Protein AF-A0A150WMS9-F1 (afdb_monomer)

Mean predicted aligned error: 7.74 Å

Radius of gyration: 15.45 Å; Cα contacts (8 Å, |Δi|>4): 173; chains: 1; bounding box: 34×38×42 Å

Solvent-accessible surface area (backbone atoms only — not comparable to full-atom values): 9477 Å² total; per-residue (Å²): 130,87,78,88,75,67,100,68,87,74,78,77,88,60,66,88,78,64,85,64,98,82,74,70,72,83,68,62,64,63,56,60,47,49,39,54,48,44,60,62,38,89,84,51,57,68,68,61,33,49,52,41,38,52,52,49,50,49,52,46,68,76,37,77,82,39,71,64,38,40,40,54,48,26,54,43,50,49,50,49,21,53,63,72,24,61,94,48,94,66,50,57,47,48,64,73,42,44,67,56,39,51,49,25,30,50,51,24,28,72,77,40,44,65,44,79,62,14,39,33,30,36,51,54,10,51,49,22,58,71,40,56,60,94,83,66,22,33,60,73,58,11,50,54,26,15,47,49,12,22,71,76,21,68,88,45,57,69,32,51,56,56,44,70,67,67,124

Nearest PDB structures (foldseek):
  8g52-assembly2_B  TM=7.293E-01  e=6.049E-03  Enhygromyxa salina
  4di4-assembly1_A  TM=6.392E-01  e=2.819E+00  Treponema pallidum subsp. pallidum str. Nichols
  6hc2-assembly4_S  TM=4.904E-01  e=1.751E+00  Homo sapiens

Secondary structure (DSSP, 8-state):
------S-SSSSSSGGG---TTS-----HHHHHHHHHHHH-TTS-HHHHHHHHHHHHHHHHH-TT-TTHHHHHHHHHHHHHHHHTTT-SS-HHHHHHHHHHHHHHHHHHHH-TTHHHHHHHHHHHHHHHHS-GGGT--HHHHHHHHHHHHHH-TT-HHHHHHHTT--

pLDDT: mean 80.7, std 19.32, range [25.73, 98.31]

Foldseek 3Di:
DDPPDDPDDPPPDCLVPAPDPDFDDDPPSVLLVVLSVQLNPPPHDLVVNLVSLVVVLVVLVVCVPHQLSLVSNLVSQVSNQCSVCVPPPDSPSCLVCVVVSLVSLVVSCVVPCPHPLRSSLQSQLSCLCSDDVVSPRDLVSNLVSLVSSCVSRVVPVVSVVSNVPRD

Sequence (167 aa):
MPKMIFLILFFFISFERSFGAKYSAPLPVDIFVKASQAFNDKNGDFEEKKKSVESILALLDENPDFSYRHYWRAVFLTFQCELADKGRIIPGCIISELSNIKSLLFHAHKEYPEYYHYAPARTLGIMYLKMPAIVGGSNKKAIAYLKEATEGAPDFKENAEWLSRVK

Organism: Bdellovibrio bacteriovorus (NCBI:txid959)

Structure (mmCIF, N/CA/C/O backbone):
data_AF-A0A150WMS9-F1
#
_entry.id   AF-A0A150WMS9-F1
#
loop_
_atom_site.group_PDB
_atom_site.id
_atom_site.type_symbol
_atom_site.label_atom_id
_atom_site.label_alt_id
_atom_site.label_comp_id
_atom_site.label_asym_id
_atom_site.label_entity_id
_atom_site.label_seq_id
_atom_site.pdbx_PDB_ins_code
_atom_site.Cartn_x
_atom_site.Cartn_y
_atom_site.Cartn_z
_atom_site.occupancy
_atom_site.B_iso_or_equiv
_atom_site.auth_seq_id
_atom_site.auth_comp_id
_atom_site.auth_asym_id
_atom_site.auth_atom_id
_atom_site.pdbx_PDB_model_num
ATOM 1 N N . MET A 1 1 ? -6.662 4.026 24.222 1.00 25.73 1 MET A N 1
ATOM 2 C CA . MET A 1 1 ? -7.088 4.338 22.838 1.00 25.73 1 MET A CA 1
ATOM 3 C C . MET A 1 1 ? -6.138 3.635 21.883 1.00 25.73 1 MET A C 1
ATOM 5 O O . MET A 1 1 ? -4.933 3.804 22.059 1.00 25.73 1 MET A O 1
ATOM 9 N N . PRO A 1 2 ? -6.614 2.771 20.971 1.00 30.31 2 PRO A N 1
ATOM 10 C CA . PRO A 1 2 ? -5.717 1.980 20.148 1.00 30.31 2 PRO A CA 1
ATOM 11 C C . PRO A 1 2 ? -5.028 2.898 19.140 1.00 30.31 2 PRO A C 1
ATOM 13 O O . PRO A 1 2 ? -5.661 3.604 18.362 1.00 30.31 2 PRO A O 1
ATOM 16 N N . LYS A 1 3 ? -3.701 2.900 19.218 1.00 32.47 3 LYS A N 1
ATOM 17 C CA . LYS A 1 3 ? -2.785 3.559 18.300 1.00 32.47 3 LYS A CA 1
ATOM 18 C C . LYS A 1 3 ? -3.064 3.047 16.878 1.00 32.47 3 LYS A C 1
ATOM 20 O O . LYS A 1 3 ? -2.707 1.912 16.570 1.00 32.47 3 LYS A O 1
ATOM 25 N N . MET A 1 4 ? -3.679 3.868 16.022 1.00 35.91 4 MET A N 1
ATOM 26 C CA . MET A 1 4 ? -3.687 3.704 14.557 1.00 35.91 4 MET A CA 1
ATOM 27 C C . MET A 1 4 ? -2.253 3.912 14.038 1.0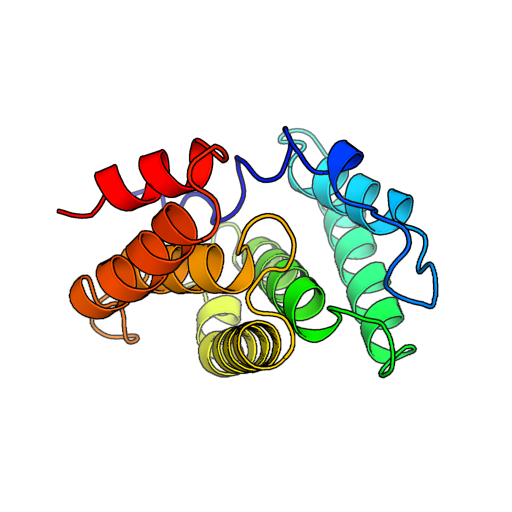0 35.91 4 MET A C 1
ATOM 29 O O . MET A 1 4 ? -1.931 4.901 13.392 1.00 35.91 4 MET A O 1
ATOM 33 N N . ILE A 1 5 ? -1.338 3.020 14.420 1.00 40.12 5 ILE A N 1
ATOM 34 C CA . ILE A 1 5 ? 0.051 3.059 13.981 1.00 40.12 5 ILE A CA 1
ATOM 35 C C . ILE A 1 5 ? 0.157 2.242 12.693 1.00 40.12 5 ILE A C 1
ATOM 37 O O . ILE A 1 5 ? 0.146 1.007 12.696 1.00 40.12 5 ILE A O 1
ATOM 41 N N . PHE A 1 6 ? 0.187 3.026 11.617 1.00 42.81 6 PHE A N 1
ATOM 42 C CA . PHE A 1 6 ? 0.969 2.915 10.392 1.00 42.81 6 PHE A CA 1
ATOM 43 C C . PHE A 1 6 ? 0.771 1.658 9.537 1.00 42.81 6 PHE A C 1
ATOM 45 O O . PHE A 1 6 ? 1.033 0.515 9.934 1.00 42.81 6 PHE A O 1
ATOM 52 N N . LEU A 1 7 ? 0.309 1.884 8.306 1.00 42.28 7 LEU A N 1
ATOM 53 C CA . LEU A 1 7 ? 0.214 0.880 7.246 1.00 42.28 7 LEU A CA 1
ATOM 54 C C . LEU A 1 7 ? 1.602 0.421 6.754 1.00 42.28 7 LEU A C 1
ATOM 56 O O . LEU A 1 7 ? 1.687 -0.519 5.971 1.00 42.28 7 LEU A O 1
ATOM 60 N N . ILE A 1 8 ? 2.691 1.042 7.215 1.00 43.88 8 ILE A N 1
ATOM 61 C CA . ILE A 1 8 ? 4.007 0.917 6.590 1.00 43.88 8 ILE A CA 1
ATOM 62 C C . ILE A 1 8 ? 5.101 0.775 7.647 1.00 43.88 8 ILE A C 1
ATOM 64 O O . ILE A 1 8 ? 5.713 1.742 8.072 1.00 43.88 8 ILE A O 1
ATOM 68 N N . LEU A 1 9 ? 5.370 -0.452 8.084 1.00 34.25 9 LEU A N 1
ATOM 69 C CA . LEU A 1 9 ? 6.584 -0.723 8.866 1.00 34.25 9 LEU A CA 1
ATOM 70 C C . L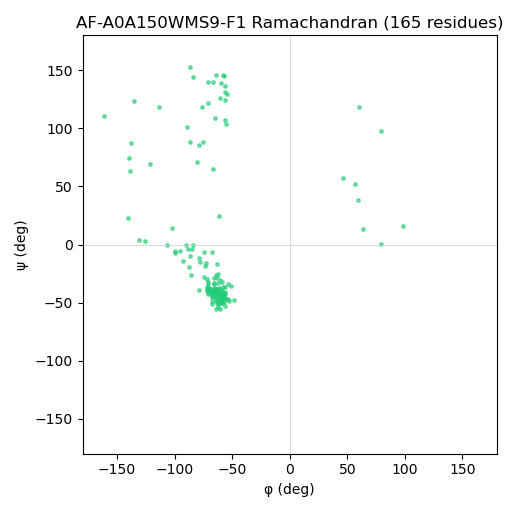EU A 1 9 ? 7.391 -1.918 8.355 1.00 34.25 9 LEU A C 1
ATOM 72 O O . LEU A 1 9 ? 8.409 -2.248 8.945 1.00 34.25 9 LEU A O 1
ATOM 76 N N . PHE A 1 10 ? 6.991 -2.545 7.244 1.00 42.12 10 PHE A N 1
ATOM 77 C CA . PHE A 1 10 ? 7.639 -3.776 6.766 1.00 42.12 10 PHE A CA 1
ATOM 78 C C . PHE A 1 10 ? 7.810 -3.850 5.243 1.00 42.12 10 PHE A C 1
ATOM 80 O O . PHE A 1 10 ? 7.967 -4.928 4.687 1.00 42.12 10 PHE A O 1
ATOM 87 N N . PHE A 1 11 ? 7.826 -2.712 4.541 1.00 42.53 11 PHE A N 1
ATOM 88 C CA . PHE A 1 11 ? 8.164 -2.697 3.109 1.00 42.53 11 PHE A CA 1
ATOM 89 C C . PHE A 1 11 ? 9.670 -2.894 2.829 1.00 42.53 11 PHE A C 1
ATOM 91 O O . PHE A 1 11 ? 10.054 -3.044 1.672 1.00 42.53 11 PHE A O 1
ATOM 98 N N . PHE A 1 12 ? 10.514 -2.924 3.870 1.00 40.19 12 PHE A N 1
ATOM 99 C CA . PHE A 1 12 ? 11.952 -2.663 3.748 1.00 40.19 12 PHE A CA 1
ATOM 100 C C . PHE A 1 12 ? 12.870 -3.842 3.407 1.00 40.19 12 PHE A C 1
ATOM 102 O O . PHE A 1 12 ? 13.982 -3.590 2.960 1.00 40.19 12 PHE A O 1
ATOM 109 N N . ILE A 1 13 ? 12.472 -5.103 3.591 1.00 36.38 13 ILE A N 1
ATOM 110 C CA . ILE A 1 13 ? 13.471 -6.195 3.562 1.00 36.38 13 ILE A CA 1
ATOM 111 C C . ILE A 1 13 ? 13.651 -6.846 2.177 1.00 36.38 13 ILE A C 1
ATOM 113 O O . ILE A 1 13 ? 14.676 -7.476 1.938 1.00 36.38 13 ILE A O 1
ATOM 117 N N . SER A 1 14 ? 12.752 -6.621 1.214 1.00 37.03 14 SER A N 1
ATOM 118 C CA . SER A 1 14 ? 12.790 -7.382 -0.053 1.00 37.03 14 SER A CA 1
ATOM 119 C C . SER A 1 14 ? 12.829 -6.549 -1.338 1.00 37.03 14 SER A C 1
ATOM 121 O O . SER A 1 14 ? 12.850 -7.107 -2.437 1.00 37.03 14 SER A O 1
ATOM 123 N N . PHE A 1 15 ? 12.888 -5.220 -1.22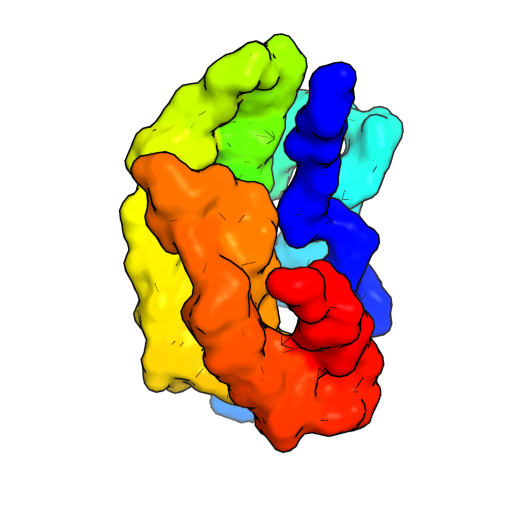1 1.00 41.78 15 PHE A N 1
ATOM 124 C CA . PHE A 1 15 ? 12.740 -4.298 -2.350 1.00 41.78 15 PHE A CA 1
ATOM 125 C C . PHE A 1 15 ? 13.892 -4.407 -3.370 1.00 41.78 15 PHE A C 1
ATOM 127 O O . PHE A 1 15 ? 13.662 -4.304 -4.573 1.00 41.78 15 PHE A O 1
ATOM 134 N N . GLU A 1 16 ? 15.115 -4.713 -2.926 1.00 36.47 16 GLU A N 1
ATOM 135 C CA . GLU A 1 16 ? 16.291 -4.795 -3.809 1.00 36.47 16 GLU A CA 1
ATOM 136 C C . GLU A 1 16 ? 16.319 -6.030 -4.730 1.00 36.47 16 GLU A C 1
ATOM 138 O O . GLU A 1 16 ? 17.049 -6.037 -5.716 1.00 36.47 16 GLU A O 1
ATOM 143 N N . ARG A 1 17 ? 15.519 -7.076 -4.470 1.00 39.94 17 ARG A N 1
ATOM 144 C CA . ARG A 1 17 ? 15.605 -8.350 -5.218 1.00 39.94 17 ARG A CA 1
ATOM 145 C C . ARG A 1 17 ? 14.631 -8.507 -6.390 1.00 39.94 17 ARG A C 1
ATOM 147 O O . ARG A 1 17 ? 14.725 -9.498 -7.105 1.00 39.94 17 ARG A O 1
ATOM 154 N N . SER A 1 18 ? 13.705 -7.568 -6.601 1.00 43.81 18 SER A N 1
ATOM 155 C CA . SER A 1 18 ? 12.533 -7.795 -7.470 1.00 43.81 18 SER A CA 1
ATOM 156 C C . SER A 1 18 ? 12.540 -7.089 -8.831 1.00 43.81 18 SER A C 1
ATOM 158 O O . SER A 1 18 ? 11.608 -7.287 -9.610 1.00 43.81 18 SER A O 1
ATOM 160 N N . PHE A 1 19 ? 13.564 -6.302 -9.175 1.00 46.97 19 PHE A N 1
ATOM 161 C CA . PH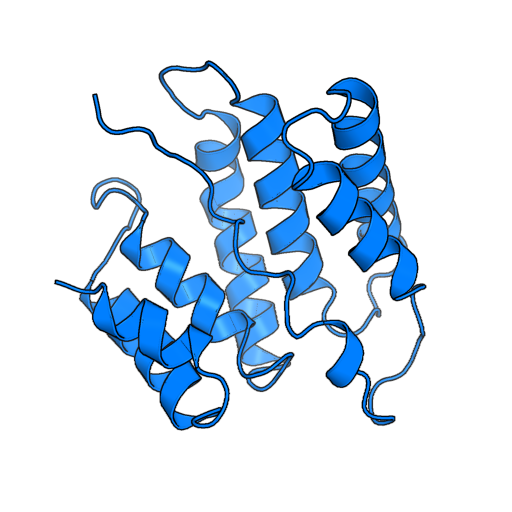E A 1 19 ? 13.669 -5.720 -10.520 1.00 46.97 19 PHE A CA 1
ATOM 162 C C . PHE A 1 19 ? 14.229 -6.742 -11.519 1.00 46.97 19 PHE A C 1
ATOM 164 O O . PHE A 1 19 ? 15.362 -6.658 -11.983 1.00 46.97 19 PHE A O 1
ATOM 171 N N . GLY A 1 20 ? 13.405 -7.742 -11.837 1.00 40.47 20 GLY A N 1
ATOM 172 C CA . GLY A 1 20 ? 13.589 -8.600 -13.002 1.00 40.47 20 GLY A CA 1
ATOM 173 C C . GLY A 1 20 ? 13.303 -7.822 -14.290 1.00 40.47 20 GLY A C 1
ATOM 174 O O . GLY A 1 20 ? 12.351 -7.048 -14.359 1.00 40.47 20 GLY A O 1
ATOM 175 N N . ALA A 1 21 ? 14.127 -8.056 -15.311 1.00 40.62 21 ALA A N 1
ATOM 176 C CA . ALA A 1 21 ? 14.249 -7.338 -16.587 1.00 40.62 21 ALA A CA 1
ATOM 177 C C . ALA A 1 21 ? 13.011 -7.310 -17.526 1.00 40.62 21 ALA A C 1
ATOM 179 O O . ALA A 1 21 ? 13.169 -7.179 -18.737 1.00 40.62 21 ALA A O 1
ATOM 180 N N . LYS A 1 22 ? 11.781 -7.462 -17.021 1.00 43.88 22 LYS A N 1
ATOM 181 C CA . LYS A 1 22 ? 10.569 -7.639 -17.844 1.00 43.88 22 LYS A CA 1
ATOM 182 C C . LYS A 1 22 ? 9.706 -6.393 -18.058 1.00 43.88 22 LYS A C 1
ATOM 184 O O . LYS A 1 22 ? 8.769 -6.477 -18.844 1.00 43.88 22 LYS A O 1
ATOM 189 N N . TYR A 1 23 ? 9.983 -5.264 -17.405 1.00 47.47 23 TYR A N 1
ATOM 190 C CA . TYR A 1 23 ? 9.053 -4.128 -17.399 1.00 47.47 23 TYR A CA 1
ATOM 191 C C . TYR A 1 23 ? 9.785 -2.805 -17.638 1.00 47.47 23 TYR A C 1
ATOM 193 O O . TYR A 1 23 ? 10.764 -2.494 -16.962 1.00 47.47 23 TYR A O 1
ATOM 201 N N . SER A 1 24 ? 9.354 -2.084 -18.674 1.00 43.59 24 SER A N 1
ATOM 202 C CA . SER A 1 24 ? 10.041 -0.939 -19.271 1.00 43.59 24 SER A CA 1
ATOM 203 C C . SER A 1 24 ? 9.719 0.398 -18.597 1.00 43.59 24 SER A C 1
ATOM 205 O O . SER A 1 24 ? 8.612 0.607 -18.107 1.00 43.59 24 SER A O 1
ATOM 207 N N . ALA A 1 25 ? 10.702 1.300 -18.716 1.00 44.75 25 ALA A N 1
ATOM 208 C CA . ALA A 1 25 ? 10.881 2.632 -18.129 1.00 44.75 25 ALA A CA 1
ATOM 209 C C . ALA A 1 25 ? 11.376 2.610 -16.667 1.00 44.75 25 ALA A C 1
ATOM 211 O O . ALA A 1 25 ? 10.575 2.462 -15.741 1.00 44.75 25 ALA A O 1
ATOM 212 N N . PRO A 1 26 ? 12.697 2.768 -16.425 1.00 57.09 26 PRO A N 1
ATOM 213 C CA . PRO A 1 26 ? 13.201 2.911 -15.075 1.00 57.09 26 PRO A CA 1
ATOM 214 C C . PRO A 1 26 ? 12.872 4.332 -14.621 1.00 57.09 26 PRO A C 1
ATOM 216 O O . PRO A 1 26 ? 13.686 5.242 -14.764 1.00 57.09 26 PRO A O 1
ATOM 219 N N . LEU A 1 27 ? 11.689 4.539 -14.034 1.00 57.44 27 LEU A N 1
ATOM 220 C CA . LEU A 1 27 ? 11.672 5.543 -12.982 1.00 57.44 27 LEU A CA 1
ATOM 221 C C . LEU A 1 27 ? 12.722 5.090 -11.960 1.00 57.44 27 LEU A C 1
ATOM 223 O O . LEU A 1 27 ? 12.758 3.898 -11.630 1.00 57.44 27 LEU A O 1
ATOM 227 N N . PRO A 1 28 ? 13.612 5.993 -11.531 1.00 62.47 28 PRO A N 1
ATOM 228 C CA . PRO A 1 28 ? 14.735 5.663 -10.671 1.00 62.47 28 PRO A CA 1
ATOM 229 C C . PRO A 1 28 ? 14.216 4.966 -9.414 1.00 62.47 28 PRO A C 1
ATOM 231 O O . PRO A 1 28 ? 13.601 5.559 -8.529 1.00 62.47 28 PRO A O 1
ATOM 234 N N . VAL A 1 29 ? 14.406 3.649 -9.394 1.00 59.94 29 VAL A N 1
ATOM 235 C CA . VAL A 1 29 ? 13.967 2.730 -8.343 1.00 59.94 29 VAL A CA 1
ATOM 236 C C . VAL A 1 29 ? 14.472 3.203 -6.982 1.00 59.94 29 VAL A C 1
ATOM 238 O O . VAL A 1 29 ? 13.770 3.110 -5.976 1.00 59.94 29 VAL A O 1
ATOM 241 N N . ASP A 1 30 ? 15.663 3.795 -6.972 1.00 59.56 30 ASP A N 1
ATOM 242 C CA . ASP A 1 30 ? 16.288 4.413 -5.816 1.00 59.56 30 ASP A CA 1
ATOM 243 C C . ASP A 1 30 ? 15.501 5.608 -5.261 1.00 59.56 30 ASP A C 1
ATOM 245 O O . ASP A 1 30 ? 15.550 5.823 -4.055 1.00 59.56 30 ASP A O 1
ATOM 249 N N . ILE A 1 31 ? 14.732 6.351 -6.066 1.00 64.12 31 ILE A N 1
ATOM 250 C CA . ILE A 1 31 ? 13.866 7.431 -5.562 1.00 64.12 31 ILE A CA 1
ATOM 251 C C . ILE A 1 31 ? 12.728 6.851 -4.718 1.00 64.12 31 ILE A C 1
ATOM 253 O O . ILE A 1 31 ? 12.478 7.333 -3.611 1.00 64.12 31 ILE A O 1
ATOM 257 N N . PHE A 1 32 ? 12.090 5.771 -5.176 1.00 69.88 32 PHE A N 1
ATOM 258 C CA . PHE A 1 32 ? 11.047 5.092 -4.404 1.00 69.88 32 PHE A CA 1
ATOM 259 C C . PHE A 1 32 ? 11.593 4.491 -3.106 1.00 69.88 32 PHE A C 1
ATOM 261 O O . PHE A 1 32 ? 10.943 4.603 -2.062 1.00 69.88 32 PHE A O 1
ATOM 268 N N . VAL A 1 33 ? 12.804 3.915 -3.145 1.00 66.06 33 VAL A N 1
ATOM 269 C CA . VAL A 1 33 ? 13.509 3.448 -1.939 1.00 66.06 33 VAL A CA 1
ATOM 270 C C . VAL A 1 33 ? 13.753 4.602 -0.995 1.00 66.06 33 VAL A C 1
ATOM 272 O O . VAL A 1 33 ? 13.324 4.528 0.149 1.00 66.06 33 VAL A O 1
ATOM 275 N N . LYS A 1 34 ? 14.409 5.667 -1.458 1.00 67.06 34 LYS A N 1
ATOM 276 C CA . LYS A 1 34 ? 14.817 6.801 -0.624 1.00 67.06 34 LYS A CA 1
ATOM 277 C C . LYS A 1 34 ? 13.627 7.471 0.039 1.00 67.06 34 LYS A C 1
ATOM 279 O O . LYS A 1 34 ? 13.680 7.732 1.233 1.00 67.06 34 LYS A O 1
ATOM 284 N N . ALA A 1 35 ? 12.525 7.686 -0.672 1.00 68.12 35 ALA A N 1
ATOM 285 C CA . ALA A 1 35 ? 11.345 8.264 -0.040 1.00 68.12 35 ALA A CA 1
ATOM 286 C C . ALA A 1 35 ? 10.651 7.292 0.917 1.00 68.12 35 ALA A C 1
ATOM 288 O O . ALA A 1 35 ? 10.160 7.714 1.960 1.00 68.12 35 ALA A O 1
ATOM 289 N N . SER A 1 36 ? 10.655 5.990 0.615 1.00 69.12 36 SER A N 1
ATOM 290 C CA . SER A 1 36 ? 10.184 4.982 1.568 1.00 69.12 36 SER A CA 1
ATOM 291 C C . SER A 1 36 ? 11.083 4.932 2.813 1.00 69.12 36 SER A C 1
ATOM 293 O O . SER A 1 36 ? 10.572 4.782 3.919 1.00 69.12 36 SER A O 1
ATOM 295 N N . GLN A 1 37 ? 12.408 5.077 2.668 1.00 70.88 37 GLN A N 1
ATOM 296 C CA . GLN A 1 37 ? 13.370 5.178 3.777 1.00 70.88 37 GLN A CA 1
ATOM 297 C C . GLN A 1 37 ? 13.085 6.422 4.609 1.00 70.88 37 GLN A C 1
ATOM 299 O O . GLN A 1 37 ? 12.874 6.310 5.813 1.00 70.88 37 GLN A O 1
ATOM 304 N N . ALA A 1 38 ? 13.018 7.583 3.956 1.00 68.81 38 ALA A N 1
ATOM 305 C CA . ALA A 1 38 ? 12.769 8.866 4.593 1.00 68.81 38 ALA A CA 1
ATOM 306 C C . ALA A 1 38 ? 11.452 8.848 5.371 1.00 68.81 38 ALA A C 1
ATOM 308 O O . ALA A 1 38 ? 11.415 9.267 6.523 1.00 68.81 38 ALA A O 1
ATOM 309 N N . PHE A 1 39 ? 10.380 8.294 4.796 1.00 69.25 39 PHE A N 1
ATOM 310 C CA . PHE A 1 39 ? 9.103 8.161 5.492 1.00 69.25 39 PHE A CA 1
ATOM 311 C C . PHE A 1 39 ? 9.209 7.280 6.747 1.00 69.25 39 PHE A C 1
ATOM 313 O O . PHE A 1 39 ? 8.678 7.632 7.803 1.00 69.25 39 PHE A O 1
ATOM 320 N N . ASN A 1 40 ? 9.907 6.147 6.638 1.00 69.94 40 ASN A N 1
ATOM 321 C CA . ASN A 1 40 ? 10.035 5.168 7.718 1.00 69.94 40 ASN A CA 1
ATOM 322 C C . ASN A 1 40 ? 11.042 5.565 8.804 1.00 69.94 40 ASN A C 1
ATOM 324 O O . ASN A 1 40 ? 11.014 4.984 9.895 1.00 69.94 40 ASN A O 1
ATOM 328 N N . ASP A 1 41 ? 11.910 6.544 8.548 1.00 78.06 41 ASP A N 1
ATOM 329 C CA . ASP A 1 41 ? 12.804 7.084 9.563 1.00 78.06 41 ASP A CA 1
ATOM 330 C C . ASP A 1 41 ? 11.984 7.769 10.660 1.00 78.06 41 ASP A C 1
ATOM 332 O O . ASP A 1 41 ? 11.421 8.844 10.475 1.00 78.06 41 ASP A O 1
ATOM 336 N N . LYS A 1 42 ? 11.923 7.170 11.850 1.00 71.50 42 LYS A N 1
ATOM 337 C CA . LYS A 1 42 ? 11.162 7.713 12.985 1.00 71.50 42 LYS A CA 1
ATOM 338 C C . LYS A 1 42 ? 11.679 9.072 13.459 1.00 71.50 42 LYS A C 1
ATOM 340 O O . LYS A 1 42 ? 10.886 9.836 14.009 1.00 71.50 42 LYS A O 1
ATOM 345 N N . ASN A 1 43 ? 12.954 9.364 13.220 1.00 77.75 43 ASN A N 1
ATOM 346 C CA . ASN A 1 43 ? 13.615 10.602 13.620 1.00 77.75 43 ASN A CA 1
ATOM 347 C C . ASN A 1 43 ? 13.722 11.614 12.472 1.00 77.75 43 ASN A C 1
ATOM 349 O O . ASN A 1 43 ? 14.143 12.741 12.710 1.00 77.75 43 ASN A O 1
ATOM 353 N N . GLY A 1 44 ? 13.325 11.227 11.256 1.00 77.06 44 GLY A N 1
ATOM 354 C CA . GLY A 1 44 ? 13.416 12.087 10.083 1.00 77.06 44 GLY A CA 1
ATOM 355 C C . GLY A 1 44 ? 12.533 13.329 10.193 1.00 77.06 44 GLY A C 1
ATOM 356 O O . GLY A 1 44 ? 11.423 13.272 10.750 1.00 77.06 44 GLY A O 1
ATOM 357 N N . ASP A 1 45 ? 13.025 14.426 9.621 1.00 86.75 45 ASP A N 1
ATOM 358 C CA . ASP A 1 45 ? 12.348 15.717 9.591 1.00 86.75 45 ASP A CA 1
ATOM 359 C C . ASP A 1 45 ? 10.986 15.630 8.880 1.00 86.75 45 ASP A C 1
ATOM 361 O O . ASP A 1 45 ? 10.809 14.928 7.882 1.00 86.75 45 ASP A O 1
ATOM 365 N N . PHE A 1 46 ? 9.981 16.314 9.430 1.00 85.44 46 PHE A N 1
ATOM 366 C CA . PHE A 1 46 ? 8.617 16.233 8.909 1.00 85.44 46 PHE A CA 1
ATOM 367 C C . PHE A 1 46 ? 8.484 16.893 7.533 1.00 85.44 46 PHE A C 1
ATOM 369 O O . PHE A 1 46 ? 7.826 16.326 6.657 1.00 85.44 46 PHE A O 1
ATOM 376 N N . GLU A 1 47 ? 9.111 18.053 7.328 1.00 86.69 47 GLU A N 1
ATOM 377 C CA . GLU A 1 47 ? 9.032 18.777 6.058 1.00 86.69 47 GLU A CA 1
ATOM 378 C C . GLU A 1 47 ? 9.808 18.042 4.961 1.00 86.69 47 GLU A C 1
ATOM 380 O O . GLU A 1 47 ? 9.327 17.927 3.834 1.00 86.69 47 GLU A O 1
ATOM 385 N N . GLU A 1 48 ? 10.952 17.443 5.294 1.00 85.19 48 GLU A N 1
ATOM 386 C CA . GLU A 1 48 ? 11.706 16.590 4.372 1.00 85.19 48 GLU A CA 1
ATOM 387 C C . GLU A 1 48 ? 10.897 15.366 3.914 1.00 85.19 48 GLU A C 1
ATOM 389 O O . GLU A 1 48 ? 10.837 15.063 2.715 1.00 85.19 48 GLU A O 1
ATOM 394 N N . LYS A 1 49 ? 10.208 14.688 4.841 1.00 85.62 49 LYS A N 1
ATOM 395 C CA . LYS A 1 49 ? 9.308 13.570 4.509 1.00 85.62 49 LYS A CA 1
ATOM 396 C C . LYS A 1 49 ? 8.177 14.012 3.601 1.00 85.62 49 LYS A C 1
ATOM 398 O O . LYS A 1 49 ? 7.913 13.362 2.590 1.00 85.62 49 LYS A O 1
ATOM 403 N N . LYS A 1 50 ? 7.516 15.113 3.957 1.00 87.81 50 LYS A N 1
ATOM 404 C CA . LYS A 1 50 ? 6.402 15.667 3.189 1.00 87.81 50 LYS A CA 1
ATOM 405 C C . LYS A 1 50 ? 6.839 16.007 1.765 1.00 87.81 50 LYS A C 1
ATOM 407 O O . LYS A 1 50 ? 6.233 15.513 0.817 1.00 87.81 50 LYS A O 1
ATOM 412 N N . LYS A 1 51 ? 7.943 16.742 1.615 1.00 87.75 51 LYS A N 1
ATOM 413 C CA . LYS A 1 51 ? 8.514 17.107 0.313 1.00 87.75 51 LYS A CA 1
ATOM 414 C C . LYS A 1 51 ? 8.879 15.877 -0.517 1.00 87.75 51 LYS A C 1
ATOM 416 O O . LYS A 1 51 ? 8.644 15.861 -1.725 1.00 87.75 51 LYS A O 1
ATOM 421 N N . SER A 1 52 ? 9.434 14.843 0.114 1.00 85.38 52 SER A N 1
ATOM 422 C CA . SER A 1 52 ? 9.800 13.594 -0.567 1.00 85.38 52 SER A CA 1
ATOM 423 C C . SER A 1 52 ? 8.575 12.865 -1.125 1.00 85.38 52 SER A C 1
ATOM 425 O O . SER A 1 52 ? 8.585 12.433 -2.276 1.00 85.38 52 SER A O 1
ATOM 427 N N . VAL A 1 53 ? 7.501 12.764 -0.335 1.00 88.38 53 VAL A N 1
ATOM 428 C CA . VAL A 1 53 ? 6.237 12.147 -0.765 1.00 88.38 53 VAL A CA 1
ATOM 429 C C . VAL A 1 53 ? 5.579 12.958 -1.884 1.00 88.38 53 VAL A C 1
ATOM 431 O O . VAL A 1 53 ? 5.178 12.380 -2.893 1.00 88.38 53 VAL A O 1
ATOM 434 N N . GLU A 1 54 ? 5.508 14.284 -1.747 1.00 90.50 54 GLU A N 1
ATOM 435 C CA . GLU A 1 54 ? 4.944 15.178 -2.770 1.00 90.50 54 GLU A CA 1
ATOM 436 C C . GLU A 1 54 ? 5.710 15.087 -4.096 1.00 90.50 54 GLU A C 1
ATOM 438 O O . GLU A 1 54 ? 5.091 14.983 -5.154 1.00 90.50 54 GLU A O 1
ATOM 443 N N . SER A 1 55 ? 7.045 15.035 -4.044 1.00 88.81 55 SER A N 1
ATOM 444 C CA . SER A 1 55 ? 7.889 14.909 -5.241 1.00 88.81 55 SER A CA 1
ATOM 445 C C . SER A 1 55 ? 7.641 13.596 -5.986 1.00 88.81 55 SER A C 1
ATOM 447 O O . SER A 1 55 ? 7.611 13.577 -7.214 1.00 88.81 55 SER A O 1
ATOM 449 N N . ILE A 1 56 ? 7.426 12.490 -5.265 1.00 88.56 56 ILE A N 1
ATOM 450 C CA . ILE A 1 56 ? 7.111 11.202 -5.898 1.00 88.56 56 ILE A CA 1
ATOM 451 C C . ILE A 1 56 ? 5.707 11.179 -6.479 1.00 88.56 56 ILE A C 1
ATOM 453 O O . ILE A 1 56 ? 5.510 10.622 -7.556 1.00 88.56 56 ILE A O 1
ATOM 457 N N . LEU A 1 57 ? 4.727 11.760 -5.790 1.00 91.75 57 LEU A N 1
ATOM 458 C CA . LEU A 1 57 ? 3.373 11.846 -6.328 1.00 91.75 57 LEU A CA 1
ATOM 459 C C . LEU A 1 57 ? 3.351 12.663 -7.625 1.00 91.75 57 LEU A C 1
ATOM 461 O O . LEU A 1 57 ? 2.759 12.203 -8.597 1.00 91.75 57 LEU A O 1
ATOM 465 N N . ALA A 1 58 ? 4.066 13.791 -7.671 1.00 91.62 58 ALA A N 1
ATOM 466 C CA . ALA A 1 58 ? 4.242 14.575 -8.892 1.00 91.62 58 ALA A CA 1
ATOM 467 C C . ALA A 1 58 ? 4.917 13.755 -10.003 1.00 91.62 58 ALA A C 1
ATOM 469 O O . ALA A 1 58 ? 4.384 13.668 -11.104 1.00 91.62 58 ALA A O 1
ATOM 470 N N . LEU A 1 59 ? 6.019 13.060 -9.695 1.00 88.94 59 LEU A N 1
ATOM 471 C CA . LEU A 1 59 ? 6.717 12.199 -10.654 1.00 88.94 59 LEU A CA 1
ATOM 472 C C . LEU A 1 59 ? 5.804 11.106 -11.230 1.00 88.94 59 LEU A C 1
ATOM 474 O O . LEU A 1 59 ? 5.821 10.848 -12.432 1.00 88.94 59 LEU A O 1
ATOM 478 N N . LEU A 1 60 ? 5.004 10.456 -10.383 1.00 90.25 60 LEU A N 1
ATOM 479 C CA . LEU A 1 60 ? 4.039 9.448 -10.817 1.00 90.25 60 LEU A CA 1
ATOM 480 C C . LEU A 1 60 ? 2.947 10.070 -11.692 1.00 90.25 60 LEU A C 1
ATOM 482 O O . LEU A 1 60 ? 2.528 9.445 -12.660 1.00 90.25 60 LEU A O 1
ATOM 486 N N . ASP A 1 61 ? 2.477 11.274 -11.377 1.00 91.38 61 ASP A N 1
ATOM 487 C CA . ASP A 1 61 ? 1.449 11.971 -12.154 1.00 91.38 61 ASP A CA 1
ATOM 488 C C . ASP A 1 61 ? 1.968 12.471 -13.514 1.00 91.38 61 ASP A C 1
ATOM 490 O O . ASP A 1 61 ? 1.234 12.405 -14.497 1.00 91.38 61 ASP A O 1
ATOM 494 N N . GLU A 1 62 ? 3.243 12.849 -13.606 1.00 90.44 62 GLU A N 1
ATOM 495 C CA . GLU A 1 62 ? 3.927 13.215 -14.856 1.00 90.44 62 GLU A CA 1
ATOM 496 C C . GLU A 1 62 ? 4.249 12.010 -15.757 1.00 90.44 62 GLU A C 1
ATOM 498 O O . GLU A 1 62 ? 4.481 12.180 -16.952 1.00 90.44 62 GLU A O 1
ATOM 503 N N . ASN A 1 63 ? 4.250 10.789 -15.210 1.00 87.50 63 ASN A N 1
ATOM 504 C CA . ASN A 1 63 ? 4.618 9.563 -15.925 1.00 87.50 63 ASN A CA 1
ATOM 505 C C . ASN A 1 63 ? 3.468 8.537 -15.910 1.00 87.50 63 ASN A C 1
ATOM 507 O O . ASN A 1 63 ? 3.586 7.494 -15.258 1.00 87.50 63 ASN A O 1
ATOM 511 N N . PRO A 1 64 ? 2.347 8.793 -16.617 1.00 88.50 64 PRO A N 1
ATOM 512 C CA . PRO A 1 64 ? 1.158 7.936 -16.580 1.00 88.50 64 PRO A CA 1
ATOM 513 C C . PRO A 1 64 ? 1.417 6.500 -17.058 1.00 88.50 64 PRO A C 1
ATOM 515 O O . PRO A 1 64 ? 0.794 5.576 -16.538 1.00 88.50 64 PRO A O 1
ATOM 518 N N . ASP A 1 65 ? 2.368 6.313 -17.976 1.00 86.56 65 ASP A N 1
ATOM 519 C CA . ASP A 1 65 ? 2.717 5.012 -18.563 1.00 86.56 65 ASP A CA 1
ATOM 520 C C . ASP A 1 65 ? 3.699 4.195 -17.708 1.00 86.56 65 ASP A C 1
ATOM 522 O O . ASP A 1 65 ? 4.088 3.084 -18.077 1.00 86.56 65 ASP A O 1
ATOM 526 N N . PHE A 1 66 ? 4.131 4.725 -16.557 1.00 82.94 66 PHE A N 1
ATOM 527 C CA . PHE A 1 66 ? 5.020 3.995 -15.665 1.00 82.94 66 PHE A CA 1
ATOM 528 C C . PHE A 1 66 ? 4.361 2.701 -15.174 1.00 82.94 66 PHE A C 1
ATOM 530 O O . PHE A 1 66 ? 3.274 2.694 -14.586 1.00 82.94 66 PHE A O 1
ATOM 537 N N . SER A 1 67 ? 5.063 1.585 -15.373 1.00 82.56 67 SER A N 1
ATOM 538 C CA . SER A 1 67 ? 4.625 0.285 -14.868 1.00 82.56 67 SER A CA 1
ATOM 539 C C . SER A 1 67 ? 4.423 0.353 -13.354 1.00 82.56 67 SER A C 1
ATOM 541 O O . SER A 1 67 ? 5.239 0.915 -12.630 1.00 82.56 67 SER A O 1
ATOM 543 N N . TYR A 1 68 ? 3.332 -0.232 -12.855 1.00 83.38 68 TYR A N 1
ATOM 544 C CA . TYR A 1 68 ? 2.991 -0.232 -11.423 1.00 83.38 68 TYR A CA 1
ATOM 545 C C . TYR A 1 68 ? 2.707 1.153 -10.817 1.00 83.38 68 TYR A C 1
ATOM 547 O O . TYR A 1 68 ? 2.599 1.269 -9.592 1.00 83.38 68 TYR A O 1
ATOM 555 N N . ARG A 1 69 ? 2.518 2.198 -11.637 1.00 89.19 69 ARG A N 1
ATOM 556 C CA . ARG A 1 69 ? 2.147 3.546 -11.179 1.00 89.19 69 ARG A CA 1
ATOM 557 C C . ARG A 1 69 ? 0.977 3.523 -10.206 1.00 89.19 69 ARG A C 1
ATOM 559 O O . ARG A 1 69 ? 1.061 4.143 -9.152 1.00 89.19 69 ARG A O 1
ATOM 566 N N . HIS A 1 70 ? -0.092 2.795 -10.530 1.00 93.69 70 HIS A N 1
ATOM 567 C CA . HIS A 1 70 ? -1.278 2.697 -9.677 1.00 93.69 70 HIS A CA 1
ATOM 568 C C . HIS A 1 70 ? -0.934 2.201 -8.265 1.00 93.69 70 HIS A C 1
ATOM 570 O O . HIS A 1 70 ? -1.392 2.774 -7.277 1.00 93.69 70 HIS A O 1
ATOM 576 N N . TYR A 1 71 ? -0.061 1.195 -8.163 1.00 91.94 71 TYR A N 1
ATOM 577 C CA . TYR A 1 71 ? 0.381 0.659 -6.881 1.00 91.94 71 TYR A CA 1
ATOM 578 C C . TYR A 1 71 ? 1.155 1.706 -6.077 1.00 91.94 71 TYR A C 1
ATOM 580 O O . TYR A 1 71 ? 0.784 2.027 -4.947 1.00 91.94 71 TYR A O 1
ATOM 588 N N . TRP A 1 72 ? 2.210 2.275 -6.667 1.00 90.12 72 TRP A N 1
ATOM 589 C CA . TRP A 1 72 ? 3.056 3.240 -5.967 1.00 90.12 72 TRP A CA 1
ATOM 590 C C . TRP A 1 72 ? 2.301 4.506 -5.609 1.00 90.12 72 TRP A C 1
ATOM 592 O O . TRP A 1 72 ? 2.431 5.003 -4.493 1.00 90.12 72 TRP A O 1
ATOM 602 N N . ARG A 1 73 ? 1.425 4.979 -6.492 1.00 93.50 73 ARG A N 1
ATOM 603 C CA . ARG A 1 73 ? 0.588 6.137 -6.210 1.00 93.50 73 ARG A CA 1
ATOM 604 C C . ARG A 1 73 ? -0.324 5.891 -5.012 1.00 93.50 73 ARG A C 1
ATOM 606 O O . ARG A 1 73 ? -0.444 6.775 -4.174 1.00 93.50 73 ARG A O 1
ATOM 613 N N . ALA A 1 74 ? -0.915 4.701 -4.881 1.00 93.88 74 ALA A N 1
ATOM 614 C CA . ALA A 1 74 ? -1.715 4.352 -3.706 1.00 93.88 74 ALA A CA 1
ATOM 615 C C . ALA A 1 74 ? -0.885 4.365 -2.410 1.00 93.88 74 ALA A C 1
ATOM 617 O O . ALA A 1 74 ? -1.332 4.894 -1.390 1.00 93.88 74 ALA A O 1
ATOM 618 N N . VAL A 1 75 ? 0.331 3.809 -2.454 1.00 89.69 75 VAL A N 1
ATOM 619 C CA . VAL A 1 75 ? 1.256 3.775 -1.310 1.00 89.69 75 VAL A CA 1
ATOM 620 C C . VAL A 1 75 ? 1.647 5.192 -0.883 1.00 89.69 75 VAL A C 1
ATOM 622 O O . VAL A 1 75 ? 1.475 5.549 0.281 1.00 89.69 75 VAL A O 1
ATOM 625 N N . PHE A 1 76 ? 2.102 6.031 -1.815 1.00 91.12 76 PHE A N 1
ATOM 626 C CA . PHE A 1 76 ? 2.539 7.394 -1.500 1.00 91.12 76 PHE A CA 1
ATOM 627 C C . PHE A 1 76 ? 1.383 8.338 -1.156 1.00 91.12 76 PHE A C 1
ATOM 629 O O . PHE A 1 76 ? 1.554 9.220 -0.319 1.00 91.12 76 PHE A O 1
ATOM 636 N N . LEU A 1 77 ? 0.184 8.121 -1.699 1.00 93.69 77 LEU A N 1
ATOM 637 C CA . LEU A 1 77 ? -1.013 8.850 -1.275 1.00 93.69 77 LEU A CA 1
ATOM 638 C C . LEU A 1 77 ? -1.397 8.496 0.169 1.00 93.69 77 LEU A C 1
ATOM 640 O O . LEU A 1 77 ? -1.745 9.374 0.956 1.00 93.69 77 LEU A O 1
ATOM 644 N N . THR A 1 78 ? -1.255 7.222 0.547 1.00 90.62 78 THR A N 1
ATOM 645 C CA . THR A 1 78 ? -1.434 6.792 1.941 1.00 90.62 78 THR A CA 1
ATOM 646 C C . THR A 1 78 ? -0.426 7.494 2.852 1.00 90.62 78 THR A C 1
ATOM 648 O O . THR A 1 78 ? -0.820 8.046 3.875 1.00 90.62 78 THR A O 1
ATOM 651 N N . PHE A 1 79 ? 0.852 7.557 2.459 1.00 88.56 79 PHE A N 1
ATOM 652 C CA . PHE A 1 79 ? 1.882 8.296 3.198 1.00 88.56 79 PHE A CA 1
ATOM 653 C C . PHE A 1 79 ? 1.565 9.780 3.360 1.00 88.56 79 PHE A C 1
ATOM 655 O O . PHE A 1 79 ? 1.681 10.321 4.460 1.00 88.56 79 PHE A O 1
ATOM 662 N N . GLN A 1 80 ? 1.156 10.441 2.277 1.00 91.94 80 GLN A N 1
ATOM 663 C CA . GLN A 1 80 ? 0.796 11.855 2.297 1.00 91.94 80 GLN A CA 1
ATOM 664 C C . GLN A 1 80 ? -0.320 12.108 3.312 1.00 91.94 80 GLN A C 1
ATOM 666 O O . GLN A 1 80 ? -0.219 13.017 4.138 1.00 91.94 80 GLN A O 1
ATOM 671 N N . CYS A 1 81 ? -1.352 11.265 3.298 1.00 90.81 81 CYS A N 1
ATOM 672 C CA . CYS A 1 81 ? -2.452 11.391 4.234 1.00 90.81 81 CYS A CA 1
ATOM 673 C C . CYS A 1 81 ? -2.078 11.026 5.672 1.00 90.81 81 CYS A C 1
ATOM 675 O O . CYS A 1 81 ? -2.512 11.718 6.587 1.00 90.81 81 CYS A O 1
ATOM 677 N N . GLU A 1 82 ? -1.230 10.021 5.903 1.00 86.62 82 GLU A N 1
ATOM 678 C CA . GLU A 1 82 ? -0.717 9.718 7.246 1.00 86.62 82 GLU A CA 1
ATOM 679 C C . GLU A 1 82 ? 0.094 10.892 7.829 1.00 86.62 82 GLU A C 1
ATOM 681 O O . GLU A 1 82 ? -0.017 11.181 9.023 1.00 86.62 82 GLU A O 1
ATOM 686 N N . LEU A 1 83 ? 0.868 11.611 7.005 1.00 88.50 83 LEU A N 1
ATOM 687 C CA . LEU A 1 83 ? 1.559 12.836 7.429 1.00 88.50 83 LEU A CA 1
ATOM 688 C C . LEU A 1 83 ? 0.569 13.962 7.742 1.00 88.50 83 LEU A C 1
ATOM 690 O O . LEU A 1 83 ? 0.706 14.615 8.776 1.00 88.50 83 LEU A O 1
ATOM 694 N N . ALA A 1 84 ? -0.433 14.173 6.886 1.00 89.81 84 ALA A N 1
ATOM 695 C CA . ALA A 1 84 ? -1.443 15.217 7.064 1.00 89.81 84 ALA A CA 1
ATOM 696 C C . ALA A 1 84 ? -2.349 14.979 8.289 1.00 89.81 84 ALA A C 1
ATOM 698 O O . ALA A 1 84 ? -2.761 15.929 8.964 1.00 89.81 84 ALA A O 1
ATOM 699 N N . ASP A 1 85 ? -2.637 13.713 8.592 1.00 88.19 85 ASP A N 1
ATOM 700 C CA . ASP A 1 85 ? -3.481 13.291 9.709 1.00 88.19 85 ASP A CA 1
ATOM 701 C C . ASP A 1 85 ? -2.701 13.058 11.012 1.00 88.19 85 ASP A C 1
ATOM 703 O O . ASP A 1 85 ? -3.294 12.742 12.049 1.00 88.19 85 ASP A O 1
ATOM 707 N N . LYS A 1 86 ? -1.376 13.248 11.010 1.00 85.25 86 LYS A N 1
ATOM 708 C CA . LYS A 1 86 ? -0.535 13.050 12.194 1.00 85.25 86 LYS A CA 1
ATOM 709 C C . LYS A 1 86 ? -1.026 13.907 13.367 1.00 85.25 86 LYS A C 1
ATOM 711 O O . LYS A 1 86 ? -1.129 15.126 13.278 1.00 85.25 86 LYS A O 1
ATOM 716 N N . GLY A 1 87 ? -1.304 13.251 14.494 1.00 82.31 87 GLY A N 1
ATOM 717 C CA . GLY A 1 87 ? -1.785 13.906 15.716 1.00 82.31 87 GLY A CA 1
ATOM 718 C C . GLY A 1 87 ? -3.277 14.255 15.713 1.00 82.31 87 GLY A C 1
ATOM 719 O O . GLY A 1 87 ? -3.769 14.783 16.710 1.00 82.31 87 GLY A O 1
ATOM 720 N N . ARG A 1 88 ? -4.020 13.940 14.644 1.00 80.81 88 ARG A N 1
ATOM 721 C CA . ARG A 1 88 ? -5.470 14.142 14.592 1.00 80.81 88 ARG A CA 1
ATOM 722 C C . ARG A 1 88 ? -6.211 12.977 15.240 1.00 80.81 88 ARG A C 1
ATOM 724 O O . ARG A 1 88 ? -5.821 11.820 15.115 1.00 80.81 88 ARG A O 1
ATOM 731 N N . ILE A 1 89 ? -7.322 13.292 15.906 1.00 78.12 89 ILE A N 1
ATOM 732 C CA . ILE A 1 89 ? -8.245 12.284 16.457 1.00 78.12 89 ILE A CA 1
ATOM 733 C C . ILE A 1 89 ? -9.024 11.605 15.324 1.00 78.12 89 ILE A C 1
ATOM 735 O O . ILE A 1 89 ? -9.264 10.401 15.366 1.00 78.12 89 ILE A O 1
ATOM 739 N N . ILE A 1 90 ? -9.406 12.386 14.310 1.00 79.56 90 ILE A N 1
ATOM 740 C CA . ILE A 1 90 ? -10.131 11.919 13.130 1.00 79.56 90 ILE A CA 1
ATOM 741 C C . ILE A 1 90 ? -9.203 12.084 11.917 1.00 79.56 90 ILE A C 1
ATOM 743 O O . ILE A 1 90 ? -8.819 13.221 11.622 1.00 79.56 90 ILE A O 1
ATOM 747 N N . PRO A 1 91 ? -8.831 10.992 11.224 1.00 83.31 91 PRO A N 1
ATOM 748 C CA . PRO A 1 91 ? -7.936 11.047 10.072 1.00 83.31 91 PRO A CA 1
ATOM 749 C C . PRO A 1 91 ? -8.701 11.505 8.820 1.00 83.31 91 PRO A C 1
ATOM 751 O O . PRO A 1 91 ? -9.249 10.700 8.068 1.00 83.31 91 PRO A O 1
ATOM 754 N N . GLY A 1 92 ? -8.812 12.821 8.648 1.00 88.00 92 GLY A N 1
ATOM 755 C CA . GLY A 1 92 ? -9.619 13.439 7.599 1.00 88.00 92 GLY A CA 1
ATOM 756 C C . GLY A 1 92 ? -9.102 13.163 6.188 1.00 88.00 92 GLY A C 1
ATOM 757 O O . GLY A 1 92 ? -9.915 12.877 5.313 1.00 88.00 92 GLY A O 1
ATOM 758 N N . CYS A 1 93 ? -7.781 13.199 5.975 1.00 91.44 93 CYS A N 1
ATOM 759 C CA . CYS A 1 93 ? -7.186 12.953 4.658 1.00 91.44 93 CYS A CA 1
ATOM 760 C C . CYS A 1 93 ? -7.378 11.499 4.227 1.00 91.44 93 CYS A C 1
ATOM 762 O O . CYS A 1 93 ? -7.865 11.235 3.130 1.00 91.44 93 CYS A O 1
ATOM 764 N N . ILE A 1 94 ? -7.060 10.539 5.104 1.00 88.75 94 ILE A N 1
ATOM 765 C CA . ILE A 1 94 ? -7.248 9.117 4.788 1.00 88.75 94 ILE A CA 1
ATOM 766 C C . ILE A 1 94 ? -8.717 8.829 4.476 1.00 88.75 94 ILE A C 1
ATOM 768 O O . ILE A 1 94 ? -8.996 8.093 3.535 1.00 88.75 94 ILE A O 1
ATOM 772 N N . ILE A 1 95 ? -9.659 9.404 5.232 1.00 88.19 95 ILE A N 1
ATOM 773 C CA . ILE A 1 95 ? -11.093 9.199 4.990 1.00 88.19 95 ILE A CA 1
ATOM 774 C C . ILE A 1 95 ? -11.513 9.772 3.629 1.00 88.19 95 ILE A C 1
ATOM 776 O O . ILE A 1 95 ? -12.244 9.094 2.906 1.00 88.19 95 ILE A O 1
ATOM 780 N N . SER A 1 96 ? -11.056 10.973 3.258 1.00 92.94 96 SER A N 1
ATOM 781 C CA . SER A 1 96 ? -11.409 11.578 1.967 1.00 92.94 96 SER A CA 1
ATOM 782 C C . SER A 1 96 ? -10.796 10.833 0.781 1.00 92.94 96 SER A C 1
ATOM 784 O O . SER A 1 96 ? -11.462 10.644 -0.234 1.00 92.94 96 SER A O 1
ATOM 786 N N . GLU A 1 97 ? -9.560 10.350 0.918 1.00 94.44 97 GLU A N 1
ATOM 787 C CA . GLU A 1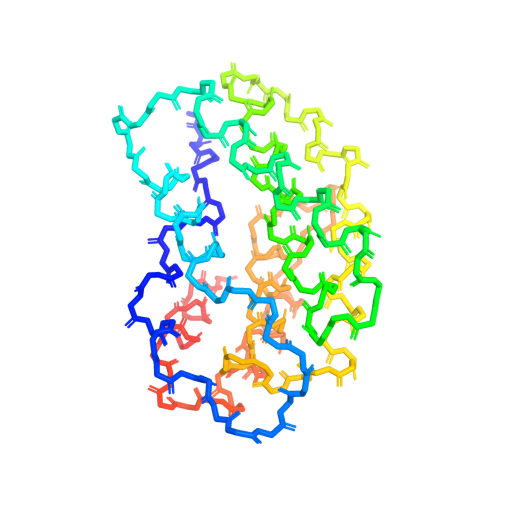 97 ? -8.832 9.657 -0.152 1.00 94.44 97 GLU A CA 1
ATOM 788 C C . GLU A 1 97 ? -9.088 8.147 -0.198 1.00 94.44 97 GLU A C 1
ATOM 790 O O . GLU A 1 97 ? -8.624 7.465 -1.113 1.00 94.44 97 GLU A O 1
ATOM 795 N N . LEU A 1 98 ? -9.854 7.591 0.745 1.00 90.94 98 LEU A N 1
ATOM 796 C CA . LEU A 1 98 ? -9.997 6.142 0.891 1.00 90.94 98 LEU A CA 1
ATOM 797 C C . LEU A 1 98 ? -10.498 5.452 -0.383 1.00 90.94 98 LEU A C 1
ATOM 799 O O . LEU A 1 98 ? -9.997 4.395 -0.773 1.00 90.94 98 LEU A O 1
ATOM 803 N N . SER A 1 99 ? -11.493 6.055 -1.038 1.00 92.94 99 SER A N 1
ATOM 804 C CA . SER A 1 99 ? -12.053 5.539 -2.291 1.00 92.94 99 SER A CA 1
ATOM 805 C C . SER A 1 99 ? -11.010 5.536 -3.413 1.00 92.94 99 SER A C 1
ATOM 807 O O . SER A 1 99 ? -10.890 4.559 -4.154 1.00 92.94 99 SER A O 1
ATOM 809 N N . ASN A 1 100 ? -10.206 6.598 -3.489 1.00 96.56 100 ASN A N 1
ATOM 810 C CA . ASN A 1 100 ? -9.153 6.765 -4.481 1.00 96.56 100 ASN A CA 1
ATOM 811 C C . ASN A 1 100 ? -8.022 5.747 -4.271 1.00 96.56 100 ASN A C 1
ATOM 813 O O . ASN A 1 100 ? -7.703 4.981 -5.179 1.00 96.56 100 ASN A O 1
ATOM 817 N N . ILE A 1 101 ? -7.496 5.645 -3.045 1.00 94.69 101 ILE A N 1
ATOM 818 C CA . ILE A 1 101 ? -6.466 4.663 -2.660 1.00 94.69 101 ILE A CA 1
ATOM 819 C C . ILE A 1 101 ? -6.921 3.246 -3.019 1.00 94.69 101 ILE A C 1
ATOM 821 O O . ILE A 1 101 ? -6.187 2.479 -3.642 1.00 94.69 101 ILE A O 1
ATOM 825 N N . LYS A 1 102 ? -8.162 2.902 -2.673 1.00 94.44 102 LYS A N 1
ATOM 826 C CA . LYS A 1 102 ? -8.743 1.595 -2.975 1.00 94.44 102 LYS A CA 1
ATOM 827 C C . LYS A 1 102 ? -8.869 1.340 -4.477 1.00 94.44 102 LYS A C 1
ATOM 829 O O . LYS A 1 102 ? -8.560 0.236 -4.919 1.00 94.44 102 LYS A O 1
ATOM 834 N N . SER A 1 103 ? -9.310 2.334 -5.247 1.00 97.25 103 SER A N 1
ATOM 835 C CA . SER A 1 103 ? -9.398 2.243 -6.707 1.00 97.25 103 SER A CA 1
ATOM 836 C C . SER A 1 103 ? -8.025 1.972 -7.321 1.00 97.25 103 SER A C 1
ATOM 838 O O . SER A 1 103 ? -7.856 1.000 -8.054 1.00 97.25 103 SER A O 1
ATOM 840 N N . LEU A 1 104 ? -7.014 2.753 -6.933 1.00 96.88 104 LEU A N 1
ATOM 841 C CA . LEU A 1 104 ? -5.633 2.587 -7.386 1.00 96.88 104 LEU A CA 1
ATOM 842 C C . LEU A 1 104 ? -5.093 1.180 -7.083 1.00 96.88 104 LEU A C 1
ATOM 844 O O . LEU A 1 104 ? -4.507 0.539 -7.953 1.00 96.88 104 LEU A O 1
ATOM 848 N N . LEU A 1 105 ? -5.343 0.656 -5.881 1.00 95.69 105 LEU A N 1
ATOM 849 C CA . LEU A 1 105 ? -4.931 -0.702 -5.521 1.00 95.69 105 LEU A CA 1
ATOM 850 C C . LEU A 1 105 ? -5.663 -1.781 -6.328 1.00 95.69 105 LEU A C 1
ATOM 852 O O . LEU A 1 105 ? -5.041 -2.769 -6.710 1.00 95.69 105 LEU A O 1
ATOM 856 N N . PHE A 1 106 ? -6.954 -1.606 -6.622 1.00 97.31 106 PHE A N 1
ATOM 857 C CA . PHE A 1 106 ? -7.681 -2.533 -7.491 1.00 97.31 106 PHE A CA 1
ATOM 858 C C . PHE A 1 106 ? -7.179 -2.509 -8.931 1.00 97.31 106 PHE A C 1
ATOM 860 O O . PHE A 1 106 ? -7.030 -3.571 -9.530 1.00 97.31 106 PHE A O 1
ATOM 867 N N . HIS A 1 107 ? -6.891 -1.326 -9.475 1.00 96.69 107 HIS A N 1
ATOM 868 C CA . HIS A 1 107 ? -6.274 -1.194 -10.792 1.00 96.69 107 HIS A CA 1
ATOM 869 C C . HIS A 1 107 ? -4.923 -1.908 -10.831 1.00 96.69 107 HIS A C 1
ATOM 871 O O . HIS A 1 107 ? -4.712 -2.769 -11.681 1.00 96.69 107 HIS A O 1
ATOM 877 N N . ALA A 1 108 ? -4.058 -1.645 -9.848 1.00 93.88 108 ALA A N 1
ATOM 878 C CA . ALA A 1 108 ? -2.765 -2.310 -9.732 1.00 93.88 108 ALA A CA 1
ATOM 879 C C . ALA A 1 108 ? -2.889 -3.836 -9.636 1.00 93.88 108 ALA A C 1
ATOM 881 O O . ALA A 1 108 ? -2.138 -4.561 -10.277 1.00 93.88 108 ALA A O 1
ATOM 882 N N . HIS A 1 109 ? -3.845 -4.321 -8.848 1.00 96.12 109 HIS A N 1
ATOM 883 C CA . HIS A 1 109 ? -4.096 -5.745 -8.676 1.00 96.12 109 HIS A CA 1
ATOM 884 C C . HIS A 1 109 ? -4.601 -6.416 -9.958 1.00 96.12 109 HIS A C 1
ATOM 886 O O . HIS A 1 109 ? -4.191 -7.528 -10.267 1.00 96.12 109 HIS A O 1
ATOM 892 N N . LYS A 1 110 ? -5.453 -5.729 -10.725 1.00 96.69 110 LYS A N 1
ATOM 893 C CA . LYS A 1 110 ? -5.972 -6.230 -11.999 1.00 96.69 110 LYS A CA 1
ATOM 894 C C . 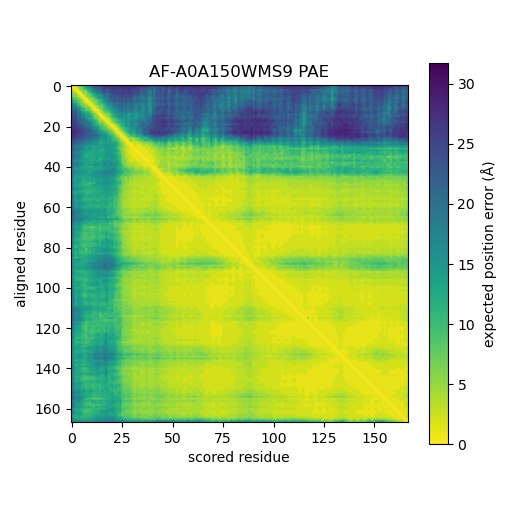LYS A 1 110 ? -4.905 -6.255 -13.095 1.00 96.69 110 LYS A C 1
ATOM 896 O O . LYS A 1 110 ? -4.866 -7.197 -13.877 1.00 96.69 110 LYS A O 1
ATOM 901 N N . GLU A 1 111 ? -4.092 -5.207 -13.186 1.00 93.25 111 GLU A N 1
ATOM 902 C CA . GLU A 1 111 ? -3.082 -5.061 -14.242 1.00 93.25 111 GLU A CA 1
ATOM 903 C C . GLU A 1 111 ? -1.828 -5.890 -13.958 1.00 93.25 111 GLU A C 1
ATOM 905 O O . GLU A 1 111 ? -1.256 -6.488 -14.865 1.00 93.25 111 GLU A O 1
ATOM 910 N N . TYR A 1 112 ? -1.414 -5.941 -12.692 1.00 91.06 112 TYR A N 1
ATOM 911 C CA . TYR A 1 112 ? -0.143 -6.514 -12.272 1.00 91.06 112 TYR A CA 1
ATOM 912 C C . TYR A 1 112 ? -0.287 -7.339 -10.981 1.00 91.06 112 TYR A C 1
ATOM 914 O O . TYR A 1 112 ? 0.319 -6.999 -9.958 1.00 91.06 112 TYR A O 1
ATOM 922 N N . PRO A 1 113 ? -1.072 -8.431 -10.996 1.00 93.75 113 PRO A N 1
ATOM 923 C CA . PRO A 1 113 ? -1.397 -9.191 -9.787 1.00 93.75 113 PRO A CA 1
ATOM 924 C C . PRO A 1 113 ? -0.157 -9.722 -9.062 1.00 93.75 113 PRO A C 1
ATOM 926 O O . PRO A 1 113 ? -0.103 -9.678 -7.836 1.00 93.75 113 PRO A O 1
ATOM 929 N N . GLU A 1 114 ? 0.867 -10.141 -9.808 1.00 91.69 114 GLU A N 1
ATOM 930 C CA . GLU A 1 114 ? 2.081 -10.760 -9.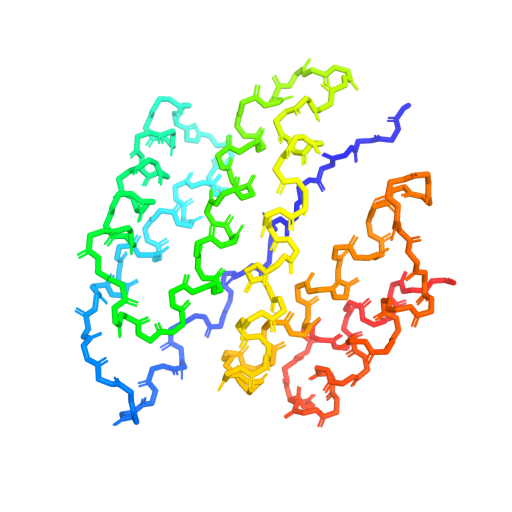261 1.00 91.69 114 GLU A CA 1
ATOM 931 C C . GLU A 1 114 ? 3.145 -9.747 -8.811 1.00 91.69 114 GLU A C 1
ATOM 933 O O . GLU A 1 114 ? 4.187 -10.138 -8.275 1.00 91.69 114 GLU A O 1
ATOM 938 N N . TYR A 1 115 ? 2.912 -8.444 -9.021 1.00 86.94 115 TYR A N 1
ATOM 939 C CA . TYR A 1 115 ? 3.915 -7.417 -8.751 1.00 86.94 115 TYR A CA 1
ATOM 940 C C . TYR A 1 115 ? 4.440 -7.502 -7.318 1.00 86.94 115 TYR A C 1
ATOM 942 O O . TYR A 1 115 ? 3.662 -7.517 -6.365 1.00 86.94 115 TYR A O 1
ATOM 950 N N . TYR A 1 116 ? 5.768 -7.518 -7.175 1.00 84.50 116 TYR A N 1
ATOM 951 C CA . TYR A 1 116 ? 6.467 -7.515 -5.889 1.00 84.50 116 TYR A CA 1
ATOM 952 C C . TYR A 1 116 ? 5.885 -8.529 -4.884 1.00 84.50 116 TYR A C 1
ATOM 954 O O . TYR A 1 116 ? 5.440 -8.183 -3.782 1.00 84.50 116 TYR A O 1
ATOM 962 N N . HIS A 1 117 ? 5.862 -9.801 -5.299 1.00 90.62 117 HIS A N 1
ATOM 963 C CA . HIS A 1 117 ? 5.318 -10.909 -4.511 1.00 90.62 117 HIS A CA 1
ATOM 964 C C . HIS A 1 117 ? 3.856 -10.667 -4.118 1.00 90.62 117 HIS A C 1
ATOM 966 O O . HIS A 1 117 ? 3.500 -10.721 -2.935 1.00 90.62 117 HIS A O 1
ATOM 972 N N . TYR A 1 118 ? 3.024 -10.345 -5.113 1.00 94.19 118 TYR A N 1
ATOM 973 C CA . TYR A 1 118 ? 1.595 -10.077 -4.936 1.00 94.19 118 TYR A CA 1
ATOM 974 C C . TYR A 1 118 ? 1.307 -8.904 -3.978 1.00 94.19 118 TYR A C 1
ATOM 976 O O . TYR A 1 118 ? 0.359 -8.915 -3.188 1.00 94.19 118 TYR A O 1
ATOM 984 N N . ALA A 1 119 ? 2.128 -7.852 -4.045 1.00 89.56 119 ALA A N 1
ATOM 985 C CA . ALA A 1 119 ? 1.987 -6.651 -3.231 1.00 89.56 119 ALA A CA 1
ATOM 986 C C . ALA A 1 119 ? 0.620 -5.964 -3.348 1.00 89.56 119 ALA A C 1
ATOM 988 O O . ALA A 1 119 ? 0.101 -5.563 -2.306 1.00 89.56 119 ALA A O 1
ATOM 989 N N . PRO A 1 120 ? -0.008 -5.836 -4.536 1.00 94.19 120 PRO A N 1
ATOM 990 C CA . PRO A 1 120 ? -1.337 -5.236 -4.627 1.00 94.19 120 PRO A CA 1
ATOM 991 C C . PRO A 1 120 ? -2.386 -5.998 -3.805 1.00 94.19 120 PRO A C 1
ATOM 993 O O . PRO A 1 120 ? -3.116 -5.383 -3.026 1.00 94.19 120 PRO A O 1
ATOM 996 N N . ALA A 1 121 ? -2.406 -7.334 -3.907 1.00 97.12 121 ALA A N 1
ATOM 997 C CA . ALA A 1 121 ? -3.301 -8.184 -3.123 1.00 97.12 121 ALA A CA 1
ATOM 998 C C . ALA A 1 121 ? -2.985 -8.073 -1.623 1.00 97.12 121 ALA A C 1
ATOM 1000 O O . ALA A 1 121 ? -3.869 -7.765 -0.823 1.00 97.12 121 ALA A O 1
ATOM 1001 N N . ARG A 1 122 ? -1.708 -8.193 -1.231 1.00 96.38 122 ARG A N 1
ATOM 1002 C CA . ARG A 1 122 ? -1.283 -8.015 0.167 1.00 96.38 122 ARG A CA 1
ATOM 1003 C C . ARG A 1 122 ? -1.767 -6.677 0.738 1.00 96.38 122 ARG A C 1
ATOM 1005 O O . ARG A 1 122 ? -2.364 -6.653 1.812 1.00 96.38 122 ARG A O 1
ATOM 1012 N N . THR A 1 123 ? -1.557 -5.571 0.026 1.00 94.38 123 THR A N 1
ATOM 1013 C CA . THR A 1 123 ? -1.934 -4.227 0.489 1.00 94.38 123 THR A CA 1
ATOM 1014 C C . THR A 1 123 ? -3.453 -4.055 0.580 1.00 94.38 123 THR A C 1
ATOM 1016 O O . THR A 1 123 ? -3.933 -3.522 1.582 1.00 94.38 123 THR A O 1
ATOM 1019 N N . LEU A 1 124 ? -4.231 -4.569 -0.383 1.00 95.88 124 LEU A N 1
ATOM 1020 C CA . LEU A 1 124 ? -5.698 -4.622 -0.282 1.00 95.88 124 LEU A CA 1
ATOM 1021 C C . LEU A 1 124 ? -6.144 -5.403 0.957 1.00 95.88 124 LEU A C 1
ATOM 1023 O O . LEU A 1 124 ? -7.013 -4.945 1.702 1.00 95.88 124 LEU A O 1
ATOM 1027 N N . GLY A 1 125 ? -5.526 -6.556 1.203 1.00 96.06 125 GLY A N 1
ATOM 1028 C CA . GLY A 1 125 ? -5.793 -7.399 2.358 1.00 96.06 125 GLY A CA 1
ATOM 1029 C C . GLY A 1 125 ? -5.545 -6.686 3.689 1.00 96.06 125 GLY A C 1
ATOM 1030 O O . GLY A 1 125 ? -6.429 -6.647 4.548 1.00 96.06 125 GLY A O 1
ATOM 1031 N N . ILE A 1 126 ? -4.380 -6.048 3.832 1.00 93.88 126 ILE A N 1
ATOM 1032 C CA . ILE A 1 126 ? -4.011 -5.249 5.013 1.00 93.88 126 ILE A CA 1
ATOM 1033 C C . ILE A 1 126 ? -4.983 -4.085 5.210 1.00 93.88 126 ILE A C 1
ATOM 1035 O O . ILE A 1 126 ? -5.427 -3.841 6.333 1.00 93.88 126 ILE A O 1
ATOM 1039 N N . MET A 1 127 ? -5.334 -3.376 4.135 1.00 93.00 127 MET A N 1
ATOM 1040 C CA . MET A 1 127 ? -6.279 -2.264 4.184 1.00 93.00 127 MET A CA 1
ATOM 1041 C C . MET A 1 127 ? -7.639 -2.740 4.713 1.00 93.00 127 MET A C 1
ATOM 1043 O O . MET A 1 127 ? -8.152 -2.175 5.677 1.00 93.00 127 MET A O 1
ATOM 1047 N N . TYR A 1 128 ? -8.200 -3.823 4.164 1.00 94.44 128 TYR A N 1
ATOM 1048 C CA . TYR A 1 128 ? -9.468 -4.383 4.645 1.00 94.44 128 TYR A CA 1
ATOM 1049 C C . TYR A 1 128 ? -9.421 -4.882 6.087 1.00 94.44 128 TYR A C 1
ATOM 1051 O O . TYR A 1 128 ? -10.437 -4.786 6.774 1.00 94.44 128 TYR A O 1
ATOM 1059 N N . LEU A 1 129 ? -8.276 -5.401 6.535 1.00 93.56 129 LEU A N 1
ATOM 1060 C CA . LEU A 1 129 ? -8.078 -5.862 7.907 1.00 93.56 129 LEU A CA 1
ATOM 1061 C C . LEU A 1 129 ? -8.011 -4.699 8.905 1.00 93.56 129 LEU A C 1
ATOM 1063 O O . LEU A 1 129 ? -8.540 -4.798 10.008 1.00 93.56 129 LEU A O 1
ATOM 1067 N N . LYS A 1 130 ? -7.326 -3.608 8.543 1.00 87.69 130 LYS A N 1
ATOM 1068 C CA . LYS A 1 130 ? -7.072 -2.478 9.449 1.00 87.69 130 LYS A CA 1
ATOM 1069 C C . LYS A 1 130 ? -8.195 -1.443 9.476 1.00 87.69 130 LYS A C 1
ATOM 1071 O O . LYS A 1 130 ? -8.326 -0.728 10.468 1.00 87.69 130 LYS A O 1
ATOM 1076 N N . MET A 1 131 ? -8.977 -1.325 8.405 1.00 87.88 131 MET A N 1
ATOM 1077 C CA . MET A 1 131 ? -10.081 -0.369 8.349 1.00 87.88 131 MET A CA 1
ATOM 1078 C C . MET A 1 131 ? -11.195 -0.728 9.346 1.00 87.88 131 MET A C 1
ATOM 1080 O O . MET A 1 131 ? -11.578 -1.894 9.448 1.00 87.88 131 MET A O 1
ATOM 1084 N N . PRO A 1 132 ? -11.797 0.263 10.026 1.00 85.81 132 PRO A N 1
ATOM 1085 C CA . PRO A 1 132 ? -13.047 0.058 10.747 1.00 85.81 132 PRO A CA 1
ATOM 1086 C C . PRO A 1 132 ? -14.166 -0.445 9.823 1.00 85.81 132 PRO A C 1
ATOM 1088 O O . PRO A 1 132 ? -14.274 -0.022 8.670 1.00 85.81 132 PRO A O 1
ATOM 1091 N N . ALA A 1 133 ? -15.059 -1.290 10.346 1.00 87.44 133 ALA A N 1
ATOM 1092 C CA . ALA A 1 133 ? -16.184 -1.831 9.577 1.00 87.44 133 ALA A CA 1
ATOM 1093 C C . ALA A 1 133 ? -17.079 -0.731 8.971 1.00 87.44 133 ALA A C 1
ATOM 1095 O O . ALA A 1 133 ? -17.516 -0.855 7.830 1.00 87.44 133 ALA A O 1
ATOM 1096 N N . ILE A 1 134 ? -17.283 0.380 9.694 1.00 84.75 134 ILE A N 1
ATOM 1097 C CA . ILE A 1 134 ? -18.121 1.508 9.249 1.00 84.75 134 ILE A CA 1
ATOM 1098 C C . ILE A 1 134 ? -17.589 2.214 7.992 1.00 84.75 134 ILE A C 1
ATOM 1100 O O . ILE A 1 134 ? -18.375 2.760 7.227 1.00 84.75 13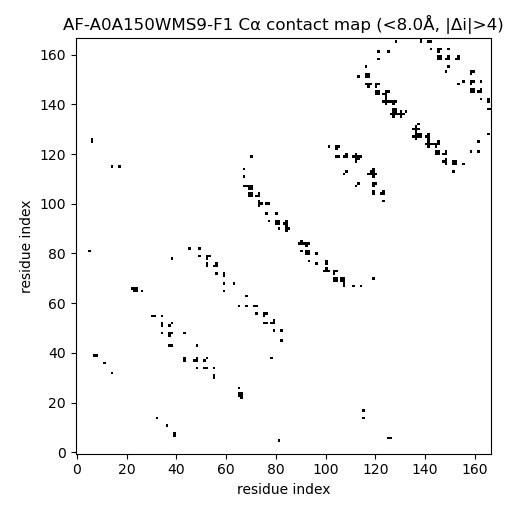4 ILE A O 1
ATOM 1104 N N . VAL A 1 135 ? -16.277 2.160 7.736 1.00 83.44 135 VAL A N 1
ATOM 1105 C CA . VAL A 1 135 ? -15.659 2.704 6.510 1.00 83.44 135 VAL A CA 1
ATOM 1106 C C . VAL A 1 135 ? -15.308 1.608 5.496 1.00 83.44 135 VAL A C 1
ATOM 1108 O O . VAL A 1 135 ? -14.575 1.842 4.539 1.00 83.44 135 VAL A O 1
ATOM 1111 N N . GLY A 1 136 ? -15.843 0.396 5.678 1.00 85.94 136 GLY A N 1
ATOM 1112 C CA . GLY A 1 136 ? -15.715 -0.700 4.717 1.00 85.94 136 GLY A CA 1
ATOM 1113 C C . GLY A 1 136 ? -14.619 -1.726 5.016 1.00 85.94 136 GLY A C 1
ATOM 1114 O O . GLY A 1 136 ? -14.276 -2.504 4.120 1.00 85.94 136 GLY A O 1
ATOM 1115 N N . GLY A 1 137 ? -14.089 -1.766 6.244 1.00 91.88 137 GLY A N 1
ATOM 1116 C CA . GLY A 1 137 ? -13.274 -2.884 6.733 1.00 91.88 137 GLY A CA 1
ATOM 1117 C C . GLY A 1 137 ? -14.011 -4.226 6.655 1.00 91.88 137 GLY A C 1
ATOM 1118 O O . GLY A 1 137 ? -15.231 -4.288 6.812 1.00 91.88 137 GLY A O 1
ATOM 1119 N N . SER A 1 138 ? -13.292 -5.312 6.360 1.00 95.38 138 SER A N 1
ATOM 1120 C CA . SER A 1 138 ? -13.899 -6.635 6.165 1.00 95.38 138 SER A CA 1
ATOM 1121 C C . SER A 1 138 ? -12.887 -7.774 6.298 1.00 95.38 138 SER A C 1
ATOM 1123 O O . SER A 1 138 ? -12.091 -7.994 5.386 1.00 95.38 138 SER A O 1
ATOM 1125 N N . ASN A 1 139 ? -12.994 -8.580 7.363 1.00 95.88 139 ASN A N 1
ATOM 1126 C CA . ASN A 1 139 ? -12.138 -9.763 7.551 1.00 95.88 139 ASN A CA 1
ATOM 1127 C C . ASN A 1 139 ? -12.286 -10.761 6.397 1.00 95.88 139 ASN A C 1
ATOM 1129 O O . ASN A 1 139 ? -11.292 -11.294 5.922 1.00 95.88 139 ASN A O 1
ATOM 1133 N N . LYS A 1 140 ? -13.503 -10.958 5.868 1.00 97.00 140 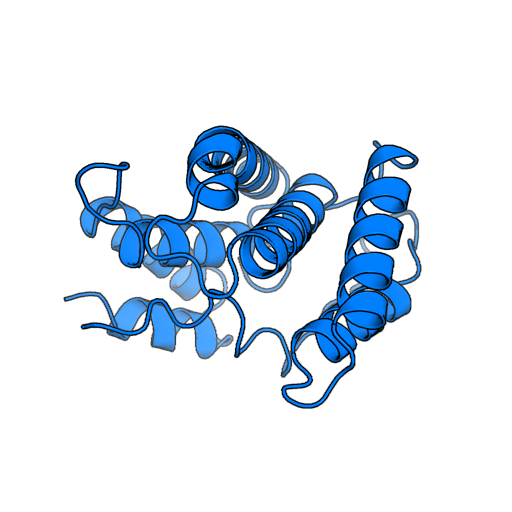LYS A N 1
ATOM 1134 C CA . LYS A 1 140 ? -13.733 -11.837 4.708 1.00 97.00 140 LYS A CA 1
ATOM 1135 C C . LYS A 1 140 ? -12.919 -11.397 3.487 1.00 97.00 140 LYS A C 1
ATOM 1137 O O . LYS A 1 140 ? -12.294 -12.230 2.839 1.00 97.00 140 LYS A O 1
ATOM 1142 N N . LYS A 1 141 ? -12.924 -10.096 3.171 1.00 97.19 141 LYS A N 1
ATOM 1143 C CA . LYS A 1 141 ? -12.135 -9.561 2.049 1.00 97.19 141 LYS A CA 1
ATOM 1144 C C . LYS A 1 141 ? -10.642 -9.585 2.358 1.00 97.19 141 LYS A C 1
ATOM 1146 O O . LYS A 1 141 ? -9.864 -9.917 1.475 1.00 97.19 141 LYS A O 1
ATOM 1151 N N . ALA A 1 142 ? -10.256 -9.285 3.598 1.00 97.19 142 ALA A N 1
ATOM 1152 C CA . ALA A 1 142 ? -8.870 -9.377 4.034 1.00 97.19 142 ALA A CA 1
ATOM 1153 C C . ALA A 1 142 ? -8.306 -10.791 3.834 1.00 97.19 142 ALA A C 1
ATOM 1155 O O . ALA A 1 142 ? -7.268 -10.934 3.199 1.00 97.19 142 ALA A O 1
ATOM 1156 N N . ILE A 1 143 ? -9.021 -11.828 4.292 1.00 98.31 143 ILE A N 1
ATOM 1157 C CA . ILE A 1 143 ? -8.632 -13.235 4.108 1.00 98.31 143 ILE A CA 1
ATOM 1158 C C . ILE A 1 143 ? -8.485 -13.561 2.628 1.00 98.31 143 ILE A C 1
ATOM 1160 O O . ILE A 1 143 ? -7.482 -14.154 2.257 1.00 98.31 143 ILE A O 1
ATOM 1164 N N . ALA A 1 144 ? -9.449 -13.169 1.789 1.00 98.31 144 ALA A N 1
ATOM 1165 C CA . ALA A 1 144 ? -9.405 -13.474 0.361 1.00 98.31 144 ALA A CA 1
ATOM 1166 C C . ALA A 1 144 ? -8.117 -12.951 -0.298 1.00 98.31 144 ALA A C 1
ATOM 1168 O O . ALA A 1 144 ? -7.378 -13.732 -0.888 1.00 98.31 144 ALA A O 1
ATOM 1169 N N . TYR A 1 145 ? -7.806 -11.664 -0.119 1.00 98.19 145 TYR A N 1
ATOM 1170 C CA . TYR A 1 145 ? -6.620 -11.056 -0.728 1.00 98.19 145 TYR A CA 1
ATOM 1171 C C . TYR A 1 145 ? -5.299 -11.502 -0.087 1.00 98.19 145 TYR A C 1
ATOM 1173 O O . TYR A 1 145 ? -4.300 -11.665 -0.782 1.00 98.19 145 TYR A O 1
ATOM 1181 N N . LEU A 1 146 ? -5.261 -11.701 1.235 1.00 97.62 146 LEU A N 1
ATOM 1182 C CA . LEU A 1 146 ? -4.047 -12.172 1.910 1.00 97.62 146 LEU A CA 1
ATOM 1183 C C . LEU A 1 146 ? -3.741 -13.626 1.555 1.00 97.62 146 LEU A C 1
ATOM 1185 O O . LEU A 1 146 ? -2.581 -13.959 1.341 1.00 97.62 146 LEU A O 1
ATOM 1189 N N . LYS A 1 147 ? -4.771 -14.471 1.440 1.00 98.19 147 LYS A N 1
ATOM 1190 C CA . LYS A 1 147 ? -4.628 -15.851 0.980 1.00 98.19 147 LYS A CA 1
ATOM 1191 C C . LYS A 1 147 ? -4.107 -15.898 -0.450 1.00 98.19 147 LYS A C 1
ATOM 1193 O O . LYS A 1 147 ? -3.143 -16.609 -0.696 1.00 98.19 147 LYS A O 1
ATOM 1198 N N . GLU A 1 148 ? -4.675 -15.093 -1.345 1.00 98.19 148 GLU A N 1
ATOM 1199 C CA . GLU A 1 148 ? -4.180 -14.969 -2.716 1.00 98.19 148 GLU A CA 1
ATOM 1200 C C . GLU A 1 148 ? -2.697 -14.575 -2.753 1.00 98.19 148 GLU A C 1
ATOM 1202 O O . GLU A 1 148 ? -1.908 -15.222 -3.435 1.00 98.19 148 GLU A O 1
ATOM 1207 N N . ALA A 1 149 ? -2.285 -13.572 -1.972 1.00 96.94 149 ALA A N 1
ATOM 1208 C CA . ALA A 1 149 ? -0.881 -13.174 -1.915 1.00 96.94 149 ALA A CA 1
ATOM 1209 C C . ALA A 1 149 ? 0.029 -14.296 -1.378 1.00 96.94 149 ALA A C 1
ATOM 1211 O O . ALA A 1 149 ? 1.123 -14.512 -1.900 1.00 96.94 149 ALA A O 1
ATOM 1212 N N . THR A 1 150 ? -0.406 -15.025 -0.344 1.00 97.50 150 THR A N 1
ATOM 1213 C CA . THR A 1 150 ? 0.341 -16.165 0.213 1.00 97.50 150 THR A CA 1
ATOM 1214 C C . THR A 1 150 ? 0.453 -17.319 -0.780 1.00 97.50 150 THR A C 1
ATOM 1216 O O . THR A 1 150 ? 1.526 -17.894 -0.908 1.00 97.50 150 THR A O 1
ATOM 1219 N N . GLU A 1 151 ? -0.620 -17.657 -1.491 1.00 97.62 151 GLU A N 1
ATOM 1220 C CA . GLU A 1 151 ? -0.621 -18.737 -2.484 1.00 97.62 151 GLU A CA 1
ATOM 1221 C C . GLU A 1 151 ? 0.194 -18.364 -3.729 1.00 97.62 151 GLU A C 1
ATOM 1223 O O . GLU A 1 151 ? 0.911 -19.206 -4.264 1.00 97.62 151 GLU A O 1
ATOM 1228 N N . GLY A 1 152 ? 0.133 -17.100 -4.155 1.00 95.38 152 GLY A N 1
ATOM 1229 C CA . GLY A 1 152 ? 0.871 -16.589 -5.308 1.00 95.38 152 GLY A CA 1
ATOM 1230 C C . GLY A 1 152 ? 2.372 -16.394 -5.064 1.00 95.38 152 GLY A C 1
ATOM 1231 O O . GLY A 1 152 ? 3.172 -16.487 -5.993 1.00 95.38 152 GLY A O 1
ATOM 1232 N N . ALA A 1 153 ? 2.780 -16.143 -3.818 1.00 94.19 153 ALA A N 1
ATOM 1233 C CA . ALA A 1 153 ? 4.184 -16.014 -3.431 1.00 94.19 153 ALA A CA 1
ATOM 1234 C C . ALA A 1 153 ? 4.454 -16.698 -2.073 1.00 94.19 153 ALA A C 1
ATOM 1236 O O . ALA A 1 153 ? 4.648 -16.006 -1.068 1.00 94.19 153 ALA A O 1
ATOM 1237 N N . PRO A 1 154 ? 4.494 -18.044 -2.031 1.00 93.94 154 PRO A N 1
ATOM 1238 C CA . PRO A 1 154 ? 4.590 -18.812 -0.785 1.00 93.94 154 PRO A CA 1
ATOM 1239 C C . PRO A 1 154 ? 5.914 -18.617 -0.037 1.00 93.94 154 PRO A C 1
ATOM 1241 O O . PRO A 1 154 ? 5.942 -18.675 1.191 1.00 93.94 154 PRO A O 1
ATOM 1244 N N . ASP A 1 155 ? 6.999 -18.321 -0.756 1.00 92.38 155 ASP A N 1
ATOM 1245 C CA . ASP A 1 155 ? 8.318 -18.072 -0.160 1.00 92.38 155 ASP A CA 1
ATOM 1246 C C . ASP A 1 155 ? 8.451 -16.660 0.441 1.00 92.38 155 ASP A C 1
ATOM 1248 O O . ASP A 1 155 ? 9.404 -16.370 1.171 1.00 92.38 155 ASP A O 1
ATOM 1252 N N . PHE A 1 156 ? 7.490 -15.772 0.161 1.00 89.44 156 PHE A N 1
ATOM 1253 C CA . PHE A 1 156 ? 7.456 -14.417 0.699 1.00 89.44 156 PHE A CA 1
ATOM 1254 C C . PHE A 1 156 ? 6.757 -14.404 2.061 1.00 89.44 156 PHE A C 1
ATOM 1256 O O . PHE A 1 156 ? 5.539 -14.227 2.167 1.00 89.44 156 PHE A O 1
ATOM 1263 N N . LYS A 1 157 ? 7.544 -14.632 3.118 1.00 90.94 157 LYS A N 1
ATOM 1264 C CA . LYS A 1 157 ? 7.066 -14.859 4.494 1.00 90.94 157 LYS A CA 1
ATOM 1265 C C . LYS A 1 157 ? 6.092 -13.792 4.986 1.00 90.94 157 LYS A C 1
ATOM 1267 O O . LYS A 1 157 ? 5.129 -14.118 5.678 1.00 90.94 157 LYS A O 1
ATOM 1272 N N . GLU A 1 158 ? 6.286 -12.541 4.586 1.00 86.38 158 GLU A N 1
ATOM 1273 C CA . GLU A 1 158 ? 5.440 -11.418 4.974 1.00 86.38 158 GLU A CA 1
ATOM 1274 C C . GLU A 1 158 ? 3.972 -11.621 4.563 1.00 86.38 158 GLU A C 1
ATOM 1276 O O . GLU A 1 158 ? 3.073 -11.179 5.280 1.00 86.38 158 GLU A O 1
ATOM 1281 N N . ASN A 1 159 ? 3.694 -12.315 3.451 1.00 91.00 159 ASN A N 1
ATOM 1282 C CA . ASN A 1 159 ? 2.318 -12.632 3.053 1.00 91.00 159 ASN A CA 1
ATOM 1283 C C . ASN A 1 159 ? 1.647 -13.542 4.092 1.00 91.00 159 ASN A C 1
ATOM 1285 O O . ASN A 1 159 ? 0.557 -13.235 4.581 1.00 91.00 159 ASN A O 1
ATOM 1289 N N . ALA A 1 160 ? 2.319 -14.632 4.476 1.00 92.06 160 ALA A N 1
ATOM 1290 C CA . ALA A 1 160 ? 1.822 -15.566 5.487 1.00 92.06 160 ALA A CA 1
ATOM 1291 C C . ALA A 1 160 ? 1.689 -14.907 6.871 1.00 92.06 160 ALA A C 1
ATOM 1293 O O . ALA A 1 160 ? 0.709 -15.140 7.585 1.00 92.06 160 ALA A O 1
ATOM 1294 N N . GLU A 1 161 ? 2.628 -14.030 7.238 1.00 93.12 161 GLU A N 1
ATOM 1295 C CA . GLU A 1 161 ? 2.561 -13.274 8.489 1.00 93.12 161 GLU A CA 1
ATOM 1296 C C . GLU A 1 161 ? 1.310 -12.400 8.566 1.00 93.12 161 GLU A C 1
ATOM 1298 O O . GLU A 1 161 ? 0.643 -12.384 9.601 1.00 93.12 161 GLU A O 1
ATOM 1303 N N . TRP A 1 162 ? 0.962 -11.681 7.497 1.00 92.12 162 TRP A N 1
ATOM 1304 C CA . TRP A 1 162 ? -0.253 -10.867 7.481 1.00 92.12 162 TRP A CA 1
ATOM 1305 C C . TRP A 1 162 ? -1.521 -11.713 7.506 1.00 92.12 162 TRP A C 1
ATOM 1307 O O . TRP A 1 162 ? -2.443 -11.370 8.248 1.00 92.12 162 TRP A O 1
ATOM 1317 N N . LEU A 1 163 ? -1.561 -12.825 6.768 1.00 94.31 163 LEU A N 1
ATOM 1318 C CA . LEU A 1 163 ? -2.697 -13.748 6.791 1.00 94.31 163 LEU A CA 1
ATOM 1319 C C . LEU A 1 163 ? -2.957 -14.291 8.205 1.00 94.31 163 LEU A C 1
ATOM 1321 O O . LEU A 1 163 ? -4.102 -14.317 8.650 1.00 94.31 163 LEU A O 1
ATOM 1325 N N . SER A 1 164 ? -1.899 -14.627 8.951 1.00 94.50 164 SER A N 1
ATOM 1326 C CA . SER A 1 164 ? -2.006 -15.143 10.327 1.00 94.50 164 SER A CA 1
ATOM 1327 C C . SER A 1 164 ? -2.617 -14.154 11.332 1.00 94.50 164 SER A C 1
ATOM 1329 O O . SER A 1 164 ? -3.044 -14.548 12.416 1.00 94.50 164 SER A O 1
ATOM 1331 N N . ARG A 1 165 ? -2.666 -12.858 10.992 1.00 92.56 165 ARG A N 1
ATOM 1332 C CA . ARG A 1 165 ? -3.200 -11.795 11.858 1.00 92.56 165 ARG A CA 1
ATOM 1333 C C . ARG A 1 165 ? -4.706 -11.611 11.719 1.00 92.56 165 ARG A C 1
ATOM 1335 O O . ARG A 1 165 ? -5.279 -10.855 12.507 1.00 92.56 165 ARG A O 1
ATOM 1342 N N . VAL A 1 166 ? -5.343 -12.243 10.733 1.00 88.69 166 VAL A N 1
ATOM 1343 C CA . VAL A 1 166 ? -6.796 -12.168 10.594 1.00 88.69 166 VAL A CA 1
ATOM 1344 C C . VAL A 1 166 ? -7.438 -13.074 11.642 1.00 88.69 166 VAL A C 1
ATOM 1346 O O . VAL A 1 166 ? -7.190 -14.275 11.658 1.00 88.69 166 VAL A O 1
ATOM 1349 N N . LYS A 1 167 ? -8.223 -12.472 12.539 1.00 76.00 167 LYS A N 1
ATOM 1350 C CA . LYS A 1 167 ? -8.992 -13.170 13.576 1.00 76.00 167 LYS A CA 1
ATOM 1351 C C . LYS A 1 167 ? -10.428 -13.413 13.134 1.00 76.00 167 LYS A C 1
ATOM 1353 O O . LYS A 1 167 ? -10.975 -12.546 12.405 1.00 76.00 167 LYS A O 1
#